Protein AF-A0A957RJM6-F1 (afdb_monomer)

Solvent-accessible surface area (backbone atoms only — not comparable to full-atom values): 5094 Å² total; per-residue (Å²): 131,83,83,79,62,62,68,62,52,51,51,54,53,57,76,40,42,69,60,53,52,50,52,52,52,56,46,71,70,48,80,41,70,94,87,38,44,62,67,43,41,53,55,52,45,53,51,42,52,74,73,62,43,77,42,73,49,69,50,98,86,68,49,74,45,73,37,77,83,85,65,99,74,85,83,88,86,84,135

Secondary structure (DSSP, 8-state):
-PPP-HHHHHHHHHHTHHHHHHHHHHHHHS---TT--HHHHHHHHHHHHHTT-SEEEE-TTS-EEEE----SS------

Mean predicted aligned error: 3.72 Å

pLDDT: mean 94.97, std 6.48, range [54.28, 98.44]

Structure (mmCIF, N/CA/C/O backbone):
data_AF-A0A957RJM6-F1
#
_entry.id   AF-A0A957RJM6-F1
#
loop_
_atom_site.group_PDB
_atom_site.id
_atom_site.type_symbol
_atom_site.label_atom_id
_atom_site.label_alt_id
_atom_site.label_comp_id
_atom_site.label_asym_id
_atom_site.label_entity_id
_atom_site.label_seq_id
_atom_site.pdbx_PDB_ins_code
_atom_site.Cartn_x
_atom_site.Cartn_y
_atom_site.Cartn_z
_atom_site.occupancy
_atom_site.B_iso_or_equiv
_atom_site.auth_seq_id
_atom_site.auth_comp_id
_atom_site.auth_asym_id
_atom_site.auth_atom_id
_atom_site.pdbx_PDB_model_num
ATOM 1 N N . MET A 1 1 ? -24.787 -1.341 13.190 1.00 54.28 1 MET A N 1
ATOM 2 C CA . MET A 1 1 ? -23.427 -0.966 12.752 1.00 54.28 1 MET A CA 1
ATOM 3 C C . MET A 1 1 ? -22.699 -0.474 13.984 1.00 54.28 1 MET A C 1
ATOM 5 O O . MET A 1 1 ? -23.216 0.426 14.632 1.00 54.28 1 MET A O 1
ATOM 9 N N . SER A 1 2 ? -21.602 -1.119 14.375 1.00 71.19 2 SER A N 1
ATOM 10 C CA . SER A 1 2 ? -20.735 -0.606 15.438 1.00 71.19 2 SER A CA 1
ATOM 11 C C . SER A 1 2 ? -20.223 0.777 15.031 1.00 71.19 2 SER A C 1
ATOM 13 O O . SER A 1 2 ? -19.829 0.969 13.880 1.00 71.19 2 SER A O 1
ATOM 15 N N . SER A 1 3 ? -20.280 1.749 15.941 1.00 84.94 3 SER A N 1
ATOM 16 C CA . SER A 1 3 ? -19.669 3.057 15.713 1.00 84.94 3 SER A CA 1
ATOM 17 C C . SER A 1 3 ? -18.162 2.863 15.584 1.00 84.94 3 SER A C 1
ATOM 19 O O . SER A 1 3 ? -17.538 2.309 16.488 1.00 84.94 3 SER A O 1
ATOM 21 N N . VAL A 1 4 ? -17.586 3.285 14.461 1.00 89.44 4 VAL A N 1
ATOM 22 C CA . VAL A 1 4 ? -16.131 3.306 14.289 1.00 89.44 4 VAL A CA 1
ATOM 23 C C . VAL A 1 4 ? -15.559 4.363 15.234 1.00 89.44 4 VAL A C 1
ATOM 25 O O . VAL A 1 4 ? -15.999 5.511 15.203 1.00 89.44 4 VAL A O 1
ATOM 28 N N . ASP A 1 5 ? -14.593 3.982 16.069 1.00 95.19 5 ASP A N 1
ATOM 29 C CA . ASP A 1 5 ? -13.856 4.922 16.913 1.00 95.19 5 ASP A CA 1
ATOM 30 C C . ASP A 1 5 ? -12.787 5.634 16.076 1.00 95.19 5 ASP A C 1
ATOM 32 O O . ASP A 1 5 ? -11.706 5.108 15.808 1.00 95.19 5 ASP A O 1
ATOM 36 N N . ILE A 1 6 ? -13.123 6.840 15.623 1.00 95.62 6 ILE A N 1
ATOM 37 C CA . ILE A 1 6 ? -12.256 7.647 14.760 1.00 95.62 6 ILE A CA 1
ATOM 38 C C . ILE A 1 6 ? -10.976 8.061 15.500 1.00 95.62 6 IL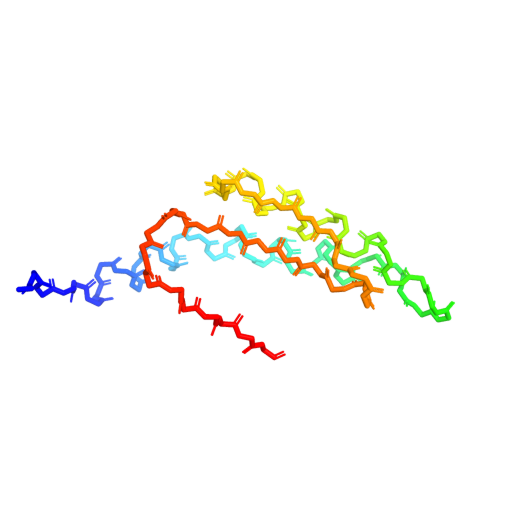E A C 1
ATOM 40 O O . ILE A 1 6 ? -9.909 8.090 14.888 1.00 95.62 6 ILE A O 1
ATOM 44 N N . ALA A 1 7 ? -11.062 8.353 16.801 1.00 96.19 7 ALA A N 1
ATOM 45 C CA . ALA A 1 7 ? -9.916 8.806 17.582 1.00 96.19 7 ALA A CA 1
ATOM 46 C C . ALA A 1 7 ? -8.884 7.682 17.741 1.00 96.19 7 ALA A C 1
ATOM 48 O O . ALA A 1 7 ? -7.690 7.913 17.545 1.00 96.19 7 ALA A O 1
ATOM 49 N N . ALA A 1 8 ? -9.343 6.454 17.999 1.00 96.62 8 ALA A N 1
ATOM 50 C CA . ALA A 1 8 ? -8.468 5.286 18.062 1.00 96.62 8 ALA A CA 1
ATOM 51 C C . ALA A 1 8 ? -7.756 5.017 16.722 1.00 96.62 8 ALA A C 1
ATOM 53 O O . ALA A 1 8 ? -6.557 4.735 16.704 1.00 96.62 8 ALA A O 1
ATOM 54 N N . VAL A 1 9 ? -8.463 5.156 15.591 1.00 95.75 9 VAL A N 1
ATOM 55 C CA . VAL A 1 9 ? -7.857 5.021 14.252 1.00 95.75 9 VAL A CA 1
ATOM 56 C C . VAL A 1 9 ? -6.797 6.099 14.020 1.00 95.75 9 VAL A C 1
ATOM 58 O O . VAL A 1 9 ? -5.693 5.786 13.583 1.00 95.75 9 VAL A O 1
ATOM 61 N N . GLN A 1 10 ? -7.094 7.361 14.341 1.00 96.75 10 GLN A N 1
ATOM 62 C CA . GLN A 1 10 ? -6.140 8.465 14.191 1.00 96.75 10 GLN A CA 1
ATOM 63 C C . GLN A 1 10 ? -4.887 8.270 15.051 1.00 96.75 10 GLN A C 1
ATOM 65 O O . GLN A 1 10 ? -3.780 8.513 14.571 1.00 96.75 10 GLN A O 1
ATOM 70 N N . GLN A 1 11 ? -5.048 7.794 16.288 1.00 97.81 11 GLN A N 1
ATOM 71 C CA . GLN A 1 11 ? -3.923 7.478 17.164 1.00 97.81 11 GLN A CA 1
ATOM 72 C C . GLN A 1 11 ? -3.038 6.380 16.558 1.00 97.81 11 GLN A C 1
ATOM 74 O O . GLN A 1 11 ? -1.830 6.575 16.440 1.00 97.81 11 GLN A O 1
ATOM 79 N N . GLN A 1 12 ? -3.631 5.266 16.117 1.00 96.56 12 GLN A N 1
ATOM 80 C CA . GLN A 1 12 ? -2.894 4.165 15.488 1.00 96.56 12 GLN A CA 1
ATOM 81 C C . GLN A 1 12 ? -2.147 4.607 14.223 1.00 96.56 12 GLN A C 1
ATOM 83 O O . GLN A 1 12 ? -0.987 4.253 14.029 1.00 96.56 12 GLN A O 1
ATOM 88 N N . VAL A 1 13 ? -2.769 5.436 13.378 1.00 96.62 13 VAL A N 1
ATOM 89 C CA . VAL A 1 13 ? -2.094 6.017 12.205 1.00 96.62 13 VAL A CA 1
ATOM 90 C C . VAL A 1 13 ? -0.904 6.885 12.631 1.00 96.62 13 VAL A C 1
ATOM 92 O O . VAL A 1 13 ? 0.164 6.795 12.026 1.00 96.62 13 VAL A O 1
ATOM 95 N N . GLY A 1 14 ? -1.059 7.685 13.691 1.00 97.88 14 GLY A N 1
ATOM 96 C CA . GLY A 1 14 ? 0.020 8.494 14.260 1.00 97.88 14 GLY A CA 1
ATOM 97 C C . GLY A 1 14 ? 1.203 7.657 14.759 1.00 97.88 14 GLY A C 1
ATOM 98 O O . GLY A 1 14 ? 2.351 7.990 14.468 1.00 97.88 14 GLY A O 1
ATOM 99 N N . GLU A 1 15 ? 0.936 6.536 15.433 1.00 98.25 15 GLU A N 1
ATOM 100 C CA . GLU A 1 15 ? 1.959 5.587 15.904 1.00 98.25 15 GLU A CA 1
ATOM 101 C C . GLU A 1 15 ? 2.755 4.951 14.746 1.00 98.25 15 GLU A C 1
ATOM 103 O O . GLU A 1 15 ? 3.926 4.612 14.908 1.00 98.25 15 GLU A O 1
ATOM 108 N N . GLN A 1 16 ? 2.161 4.840 13.553 1.00 97.75 16 GLN A N 1
ATOM 109 C CA . GLN A 1 16 ? 2.812 4.302 12.351 1.00 97.75 1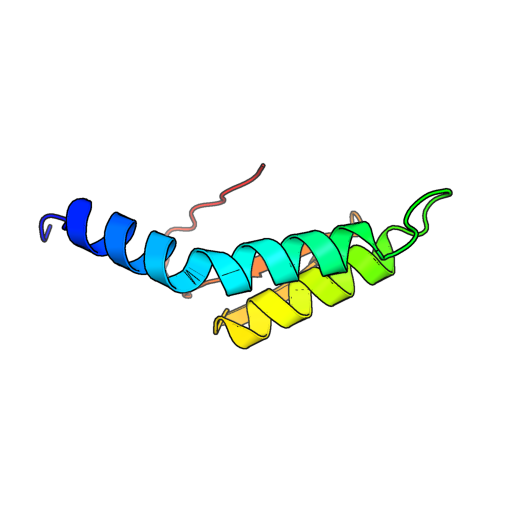6 GLN A CA 1
ATOM 110 C C . GLN A 1 16 ? 3.535 5.359 11.498 1.00 97.75 16 GLN A C 1
ATOM 112 O O . GLN A 1 16 ? 4.081 5.017 10.446 1.00 97.75 16 GLN A O 1
ATOM 117 N N . SER A 1 17 ? 3.576 6.626 11.929 1.00 98.06 17 SER A N 1
ATOM 118 C CA . SER A 1 17 ? 4.109 7.752 11.144 1.00 98.06 17 SER A CA 1
ATOM 119 C C . SER A 1 17 ? 5.508 7.488 10.569 1.00 98.06 17 SER A C 1
ATOM 121 O O . SER A 1 17 ? 5.730 7.660 9.370 1.00 98.06 17 SER A O 1
ATOM 123 N N . GLU A 1 18 ? 6.443 6.978 11.376 1.00 98.31 18 GLU A N 1
ATOM 124 C CA . GLU A 1 18 ? 7.804 6.674 10.908 1.00 98.31 18 GLU A CA 1
ATOM 125 C C . GLU A 1 18 ? 7.827 5.596 9.816 1.00 98.31 18 GLU A C 1
ATOM 127 O O . GLU A 1 18 ? 8.578 5.704 8.844 1.00 98.31 18 GLU A O 1
ATOM 132 N N . THR A 1 19 ? 6.983 4.568 9.945 1.00 97.81 19 THR A N 1
ATOM 133 C CA . THR A 1 19 ? 6.851 3.500 8.947 1.00 97.81 19 THR A CA 1
ATOM 134 C C . THR A 1 19 ? 6.269 4.039 7.644 1.00 97.81 19 THR A C 1
ATOM 136 O O . THR A 1 19 ? 6.798 3.722 6.579 1.00 97.81 19 THR A O 1
ATOM 139 N N . ILE A 1 20 ? 5.241 4.890 7.722 1.00 97.88 20 ILE A N 1
ATOM 140 C CA . ILE A 1 20 ? 4.604 5.523 6.558 1.00 97.88 20 ILE A CA 1
ATOM 141 C C . ILE A 1 20 ? 5.605 6.426 5.826 1.00 97.88 20 ILE A C 1
ATOM 143 O O . ILE A 1 20 ? 5.764 6.325 4.610 1.00 97.88 20 ILE A O 1
ATOM 147 N N . VAL A 1 21 ? 6.329 7.277 6.561 1.00 98.31 21 VAL A N 1
ATOM 148 C CA . VAL A 1 21 ? 7.344 8.171 5.986 1.00 98.31 21 VAL A CA 1
ATOM 149 C C . VAL A 1 21 ? 8.477 7.372 5.345 1.00 98.31 21 VAL A C 1
ATOM 151 O O . VAL A 1 21 ? 8.924 7.717 4.251 1.00 98.31 21 VAL A O 1
ATOM 154 N N . ARG A 1 22 ? 8.942 6.295 5.988 1.00 98.31 22 ARG A N 1
ATOM 155 C CA . ARG A 1 22 ? 9.956 5.405 5.408 1.00 98.31 22 ARG A CA 1
ATOM 156 C C . ARG A 1 22 ? 9.464 4.772 4.106 1.00 98.31 22 ARG A C 1
ATOM 158 O O . ARG A 1 22 ? 10.179 4.856 3.114 1.00 98.31 22 ARG A O 1
ATOM 165 N N . PHE A 1 23 ? 8.250 4.223 4.088 1.00 98.25 23 PHE A N 1
ATOM 166 C CA . PHE A 1 23 ? 7.656 3.636 2.886 1.00 98.25 23 PHE A CA 1
ATOM 167 C C . PHE A 1 23 ? 7.582 4.647 1.732 1.00 98.25 23 PHE A C 1
ATOM 169 O O . PHE A 1 23 ? 8.062 4.365 0.636 1.00 98.25 23 PHE A O 1
ATOM 176 N N . LEU A 1 24 ? 7.083 5.861 1.987 1.00 97.94 24 LEU A N 1
ATOM 177 C CA . LEU A 1 24 ? 7.032 6.913 0.968 1.00 97.94 24 LEU A CA 1
ATOM 178 C C . LEU A 1 24 ? 8.428 7.273 0.437 1.00 97.94 24 LEU A C 1
ATOM 180 O O . LEU A 1 24 ? 8.616 7.437 -0.767 1.00 97.94 24 LEU A O 1
ATOM 184 N N . ARG A 1 25 ? 9.425 7.385 1.322 1.00 98.44 25 ARG A N 1
ATOM 185 C CA . ARG A 1 25 ? 10.808 7.683 0.923 1.00 98.44 25 ARG A CA 1
ATOM 186 C C . ARG A 1 25 ? 11.408 6.586 0.051 1.00 98.44 25 ARG A C 1
ATOM 188 O O . ARG A 1 25 ? 12.130 6.910 -0.886 1.00 98.44 25 ARG A O 1
ATOM 195 N N . GLU A 1 26 ? 11.123 5.323 0.355 1.00 98.25 26 GLU A N 1
ATOM 196 C CA . GLU A 1 26 ? 11.560 4.181 -0.451 1.00 98.25 26 GLU A CA 1
ATOM 197 C C . GLU A 1 26 ? 10.943 4.226 -1.852 1.00 98.25 26 GLU A C 1
ATOM 199 O O . GLU A 1 26 ? 11.675 4.060 -2.823 1.00 98.25 26 GLU A O 1
ATOM 204 N N . LEU A 1 27 ? 9.648 4.549 -1.978 1.00 97.38 27 LEU A N 1
ATOM 205 C CA . LEU A 1 27 ? 9.011 4.748 -3.286 1.00 97.38 27 LEU A CA 1
ATOM 206 C C . LEU A 1 27 ? 9.675 5.882 -4.080 1.00 97.38 27 LEU A C 1
ATOM 208 O O . LEU A 1 27 ? 10.031 5.694 -5.241 1.00 97.38 27 LEU A O 1
ATOM 212 N N . CYS A 1 28 ? 9.893 7.044 -3.457 1.00 96.94 28 CYS A N 1
ATOM 213 C CA . CYS A 1 28 ? 10.512 8.197 -4.119 1.00 96.94 28 CYS A CA 1
ATOM 214 C C . CYS A 1 28 ? 11.979 7.967 -4.517 1.00 96.94 28 CYS A C 1
ATOM 216 O O . CYS A 1 28 ? 12.484 8.645 -5.409 1.00 96.94 28 CYS A O 1
ATOM 218 N N . ALA A 1 29 ? 12.682 7.055 -3.842 1.00 97.38 29 ALA A N 1
ATOM 219 C CA . ALA A 1 29 ? 14.073 6.734 -4.150 1.00 97.38 29 ALA A CA 1
ATOM 220 C C . ALA A 1 29 ? 14.222 5.878 -5.419 1.00 97.38 29 ALA A C 1
ATOM 222 O O . ALA A 1 29 ? 15.323 5.791 -5.966 1.00 97.38 29 ALA A O 1
ATOM 223 N N . ILE A 1 30 ? 13.141 5.248 -5.886 1.00 97.62 30 ILE A N 1
ATOM 224 C CA . ILE A 1 30 ? 13.139 4.388 -7.067 1.00 97.62 30 ILE A CA 1
ATOM 225 C C . ILE A 1 30 ? 13.014 5.259 -8.331 1.00 97.62 30 ILE A C 1
ATOM 227 O O . ILE A 1 30 ? 12.012 5.958 -8.502 1.00 97.62 30 ILE A O 1
ATOM 231 N N . PRO A 1 31 ? 13.987 5.215 -9.261 1.00 95.69 31 PRO A N 1
ATOM 232 C CA . PRO A 1 31 ? 13.871 5.917 -10.536 1.00 95.69 31 PRO A CA 1
ATOM 233 C C . PRO A 1 31 ? 12.717 5.354 -11.374 1.00 95.69 31 PRO A C 1
ATOM 235 O O . PRO A 1 31 ? 12.705 4.165 -11.680 1.00 95.69 31 PRO A O 1
ATOM 238 N N . SER A 1 32 ? 11.782 6.212 -11.787 1.00 94.75 32 SER A N 1
ATOM 239 C CA . SER A 1 32 ? 10.531 5.789 -12.440 1.00 94.75 32 SER A CA 1
ATOM 240 C C . SER A 1 32 ? 10.198 6.499 -13.755 1.00 94.75 32 SER A C 1
ATOM 242 O O . SER A 1 32 ? 9.163 6.238 -14.368 1.00 94.75 32 SER A O 1
ATOM 244 N N . MET A 1 33 ? 11.092 7.370 -14.220 1.00 92.56 33 MET A N 1
ATOM 245 C CA . MET A 1 33 ? 10.946 8.089 -15.487 1.00 92.56 33 MET A CA 1
ATOM 246 C C . MET A 1 33 ? 11.103 7.152 -16.693 1.00 92.56 33 MET A C 1
ATOM 248 O O . MET A 1 33 ? 11.529 6.006 -16.557 1.00 92.56 33 MET A O 1
ATOM 252 N N . ASP A 1 34 ? 10.774 7.644 -17.889 1.00 91.19 34 ASP A N 1
ATOM 253 C CA . ASP A 1 34 ? 10.970 6.923 -19.155 1.00 91.19 34 ASP A CA 1
ATOM 254 C C . ASP A 1 34 ? 10.307 5.533 -19.180 1.00 91.19 34 ASP A C 1
ATOM 256 O O . ASP A 1 34 ? 10.890 4.549 -19.634 1.00 91.19 34 ASP A O 1
ATOM 260 N N . SER A 1 35 ? 9.069 5.450 -18.681 1.00 88.31 35 SER A N 1
ATOM 261 C CA . SER A 1 35 ? 8.279 4.208 -18.575 1.00 88.31 35 SER A CA 1
ATOM 262 C C . SER A 1 35 ? 8.859 3.149 -17.624 1.00 88.31 35 SER A C 1
ATOM 264 O O . SER A 1 35 ? 8.521 1.972 -17.729 1.00 88.31 35 SER A O 1
ATOM 266 N N . LYS A 1 36 ? 9.698 3.544 -16.658 1.00 91.19 36 LYS A N 1
ATOM 267 C CA . LYS A 1 36 ? 10.299 2.641 -15.658 1.00 91.19 36 LYS A CA 1
ATOM 268 C C . LYS A 1 36 ? 9.536 2.620 -14.334 1.00 91.19 36 LYS A C 1
ATOM 270 O O . LYS A 1 36 ? 10.134 2.430 -13.285 1.00 91.19 36 LYS A O 1
ATOM 275 N N . ILE A 1 37 ? 8.220 2.818 -14.358 1.00 94.12 37 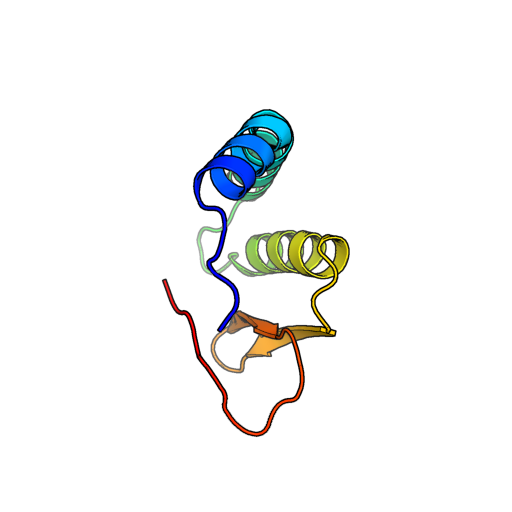ILE A N 1
ATOM 276 C CA . ILE A 1 37 ? 7.400 2.865 -13.136 1.00 94.12 37 ILE A CA 1
ATOM 277 C C . ILE A 1 37 ? 7.248 1.493 -12.451 1.00 94.12 37 ILE A C 1
ATOM 279 O O . ILE A 1 37 ? 6.974 1.439 -11.257 1.00 94.12 37 ILE A O 1
ATOM 283 N N . GLY A 1 38 ? 7.478 0.389 -13.174 1.00 95.56 38 GLY A N 1
ATOM 284 C CA . GLY A 1 38 ? 7.291 -0.988 -12.686 1.00 95.56 38 GLY A CA 1
ATOM 285 C C . GLY A 1 38 ? 7.881 -1.272 -11.294 1.00 95.56 38 GLY A C 1
ATOM 286 O O . GLY A 1 38 ? 7.123 -1.678 -10.415 1.00 95.56 38 GLY A O 1
ATOM 287 N N . PRO A 1 39 ? 9.170 -0.976 -11.033 1.00 97.19 39 PRO A N 1
ATOM 288 C CA . PRO A 1 39 ? 9.784 -1.199 -9.722 1.00 97.19 39 PRO A CA 1
ATOM 289 C C . PRO A 1 39 ? 9.138 -0.414 -8.566 1.00 97.19 39 PRO A C 1
ATOM 291 O O . PRO A 1 39 ? 9.134 -0.884 -7.431 1.00 97.19 39 PRO A O 1
ATOM 294 N N . VAL A 1 40 ? 8.547 0.762 -8.829 1.00 97.62 40 VAL A N 1
ATOM 295 C CA . VAL A 1 40 ? 7.768 1.498 -7.810 1.00 97.62 40 VAL A CA 1
ATOM 296 C C . VAL A 1 40 ? 6.518 0.705 -7.441 1.00 97.62 40 VAL A C 1
ATOM 298 O O . VAL A 1 40 ? 6.196 0.565 -6.262 1.00 97.62 40 VAL A O 1
ATOM 301 N N . GLY A 1 41 ? 5.837 0.154 -8.450 1.00 97.06 41 GLY A N 1
ATOM 302 C CA . GLY A 1 41 ? 4.690 -0.725 -8.254 1.00 97.06 41 GLY A CA 1
ATOM 303 C C . GLY A 1 41 ? 5.056 -1.989 -7.479 1.00 97.06 41 GLY A C 1
ATOM 304 O O . GLY A 1 41 ? 4.358 -2.341 -6.536 1.00 97.06 41 GLY A O 1
ATOM 305 N N . GLU A 1 42 ? 6.183 -2.629 -7.796 1.00 97.88 42 GLU A N 1
ATOM 306 C CA . GLU A 1 42 ? 6.675 -3.805 -7.063 1.00 97.88 42 GLU A CA 1
ATOM 307 C C . GLU A 1 42 ? 6.886 -3.485 -5.578 1.00 97.88 42 GLU A C 1
ATOM 309 O O . GLU A 1 42 ? 6.360 -4.191 -4.715 1.00 97.88 42 GLU A O 1
ATOM 314 N N . ARG A 1 43 ? 7.543 -2.358 -5.264 1.00 98.12 43 ARG A N 1
ATOM 315 C CA . ARG A 1 43 ? 7.719 -1.920 -3.873 1.00 98.12 43 ARG A CA 1
ATOM 316 C C . ARG A 1 43 ? 6.386 -1.626 -3.186 1.00 98.12 43 ARG A C 1
ATOM 318 O O . ARG A 1 43 ? 6.219 -1.975 -2.017 1.00 98.12 43 ARG A O 1
ATOM 325 N N . ALA A 1 44 ? 5.430 -1.005 -3.876 1.00 97.62 44 ALA A N 1
ATOM 326 C CA . ALA A 1 44 ? 4.097 -0.779 -3.322 1.00 97.62 44 ALA A CA 1
ATOM 327 C C . ALA A 1 44 ? 3.388 -2.109 -3.009 1.00 97.62 44 ALA A C 1
ATOM 329 O O . ALA A 1 44 ? 2.854 -2.283 -1.913 1.00 97.62 44 ALA A O 1
ATOM 330 N N . GLN A 1 45 ? 3.459 -3.080 -3.923 1.00 98.12 45 GLN A N 1
ATOM 331 C CA . GLN A 1 45 ? 2.886 -4.414 -3.740 1.00 98.12 45 GLN A CA 1
ATOM 332 C C . GLN A 1 45 ? 3.508 -5.174 -2.564 1.00 98.12 45 GLN A C 1
ATOM 334 O O . GLN A 1 45 ? 2.790 -5.868 -1.844 1.00 98.12 45 GLN A O 1
ATOM 339 N N . GLU A 1 46 ? 4.815 -5.038 -2.326 1.00 98.19 46 GLU A N 1
ATOM 340 C CA . GLU A 1 46 ? 5.469 -5.606 -1.140 1.00 98.19 46 GLU A CA 1
ATO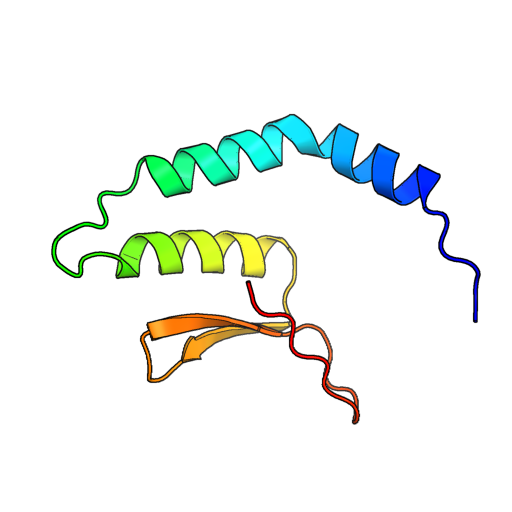M 341 C C . GLU A 1 46 ? 4.861 -5.071 0.165 1.00 98.19 46 GLU A C 1
ATOM 343 O O . GLU A 1 46 ? 4.603 -5.851 1.086 1.00 98.19 46 GLU A O 1
ATOM 348 N N . GLU A 1 47 ? 4.565 -3.766 0.244 1.00 98.12 47 GLU A N 1
ATOM 349 C CA . GLU A 1 47 ? 3.913 -3.192 1.428 1.00 98.12 47 GLU A CA 1
ATOM 350 C C . GLU A 1 47 ? 2.478 -3.706 1.578 1.00 98.12 47 GLU A C 1
ATOM 352 O O . GLU A 1 47 ? 2.073 -4.069 2.680 1.00 98.12 47 GLU A O 1
ATOM 357 N N . MET A 1 48 ? 1.724 -3.827 0.479 1.00 97.75 48 MET A N 1
ATOM 358 C CA . MET A 1 48 ? 0.367 -4.394 0.509 1.00 97.75 48 MET A CA 1
ATOM 359 C C . MET A 1 48 ? 0.368 -5.838 1.028 1.00 97.75 48 MET A C 1
ATOM 361 O O . MET A 1 48 ? -0.450 -6.194 1.876 1.00 97.75 48 MET A O 1
ATOM 365 N N . ARG A 1 49 ? 1.322 -6.669 0.586 1.00 98.12 49 ARG A N 1
ATOM 366 C CA . ARG A 1 49 ? 1.475 -8.046 1.091 1.00 98.12 49 ARG A CA 1
ATOM 367 C C . ARG A 1 49 ? 1.819 -8.061 2.580 1.00 98.12 49 ARG A C 1
ATOM 369 O O . ARG A 1 49 ? 1.232 -8.834 3.330 1.00 98.12 49 ARG A O 1
ATOM 376 N N . LYS A 1 50 ? 2.722 -7.184 3.028 1.00 97.12 50 LYS A N 1
ATOM 377 C CA . LYS A 1 50 ? 3.088 -7.035 4.447 1.00 97.12 50 LYS A CA 1
ATOM 378 C C . LYS A 1 50 ? 1.907 -6.588 5.319 1.00 97.12 50 LYS A C 1
ATOM 380 O O . LYS A 1 50 ? 1.808 -7.021 6.463 1.00 97.12 50 LYS A O 1
ATOM 385 N N . LEU A 1 51 ? 1.015 -5.754 4.784 1.00 96.38 51 LEU A N 1
ATOM 386 C CA . LEU A 1 51 ? -0.218 -5.314 5.448 1.00 96.38 51 LEU A CA 1
ATOM 387 C C . LEU A 1 51 ? -1.332 -6.376 5.438 1.00 96.38 51 LEU A C 1
ATOM 389 O O . LEU A 1 51 ? -2.372 -6.161 6.055 1.00 96.38 51 LEU A O 1
ATOM 393 N N . GLY A 1 52 ? -1.119 -7.517 4.774 1.00 97.56 52 GLY A N 1
ATOM 394 C CA . GLY A 1 52 ? -2.055 -8.640 4.780 1.00 97.56 52 GLY A CA 1
ATOM 395 C C . GLY A 1 52 ? -3.202 -8.512 3.779 1.00 97.56 52 GLY A C 1
ATOM 396 O O . GLY A 1 52 ? -4.287 -9.020 4.042 1.00 97.56 52 GLY A O 1
ATOM 397 N N . PHE A 1 53 ? -2.987 -7.837 2.646 1.00 98.00 53 PHE A N 1
ATOM 398 C CA . PHE A 1 53 ? -3.935 -7.887 1.530 1.00 98.00 53 PHE A CA 1
ATOM 399 C C . PHE A 1 53 ? -4.055 -9.325 0.999 1.00 98.00 53 PHE A C 1
ATOM 401 O O . PHE A 1 53 ? -3.049 -10.027 0.874 1.00 98.00 53 PHE A O 1
ATOM 408 N N . ASP A 1 54 ? -5.275 -9.747 0.656 1.00 97.69 54 ASP A N 1
ATOM 409 C CA . ASP A 1 54 ? -5.563 -11.117 0.209 1.00 97.69 54 ASP A CA 1
ATOM 410 C C . ASP A 1 54 ? -5.023 -11.388 -1.201 1.00 97.69 54 ASP A C 1
ATOM 412 O O . ASP A 1 54 ? -4.499 -12.464 -1.489 1.00 97.69 54 ASP A O 1
ATOM 416 N N . GLU A 1 55 ? -5.133 -10.398 -2.087 1.00 97.62 55 GLU A N 1
ATOM 417 C CA . GLU A 1 55 ? -4.621 -10.457 -3.455 1.00 97.62 55 GLU A CA 1
ATOM 418 C C . GLU A 1 55 ? -3.886 -9.157 -3.779 1.00 97.62 55 GLU A C 1
ATOM 420 O O . GLU A 1 55 ? -4.326 -8.076 -3.383 1.00 97.62 55 GLU A O 1
ATOM 425 N N . VAL A 1 56 ? -2.773 -9.264 -4.508 1.00 98.06 56 VAL A N 1
ATOM 426 C CA . VAL A 1 56 ? -1.955 -8.128 -4.949 1.00 98.06 56 VAL A CA 1
ATOM 427 C C . VAL A 1 56 ? -1.359 -8.455 -6.319 1.00 98.06 56 VAL A C 1
ATOM 429 O O . VAL A 1 56 ? -0.640 -9.457 -6.441 1.00 98.06 56 VAL A O 1
ATOM 432 N N . TRP A 1 57 ? -1.661 -7.647 -7.338 1.00 97.69 57 TRP A N 1
ATOM 433 C CA . TRP A 1 57 ? -1.249 -7.887 -8.727 1.00 97.69 57 TRP A CA 1
ATOM 434 C C . TRP A 1 57 ? -1.127 -6.592 -9.546 1.00 97.69 57 TRP A C 1
ATOM 436 O O . TRP A 1 57 ? -1.617 -5.536 -9.145 1.00 97.69 57 TRP A O 1
ATOM 446 N N . PHE A 1 58 ? -0.487 -6.693 -10.716 1.00 97.38 58 PHE A N 1
ATOM 447 C CA . PHE A 1 58 ? -0.565 -5.671 -11.760 1.00 97.38 58 PHE A CA 1
ATOM 448 C C . PHE A 1 58 ? -1.730 -5.956 -12.702 1.00 97.38 58 PHE A C 1
ATOM 450 O O . PHE A 1 58 ? -1.824 -7.065 -13.235 1.00 97.38 58 PHE A O 1
ATOM 457 N N . ASP A 1 59 ? -2.595 -4.974 -12.938 1.00 95.44 59 ASP A N 1
ATOM 458 C CA . ASP A 1 59 ? -3.622 -5.104 -13.971 1.00 95.44 59 ASP A CA 1
ATOM 459 C C . ASP A 1 59 ? -3.037 -4.968 -15.392 1.00 95.44 59 ASP A C 1
ATOM 461 O O . ASP A 1 59 ? -1.846 -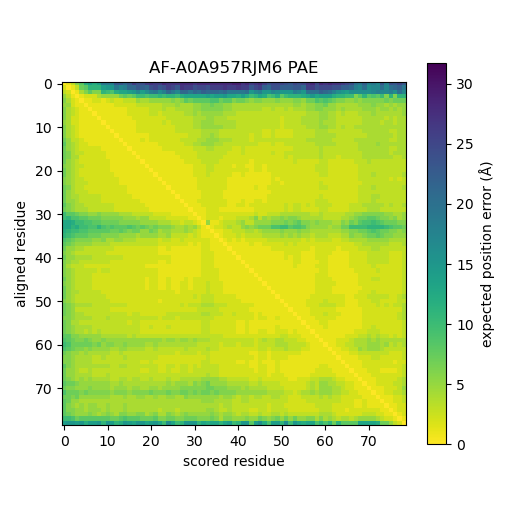4.720 -15.593 1.00 95.44 59 ASP A O 1
ATOM 465 N N . SER A 1 60 ? -3.885 -5.123 -16.412 1.00 93.88 60 SER A N 1
ATOM 466 C CA . SER A 1 60 ? -3.468 -5.020 -17.816 1.00 93.88 60 SER A CA 1
ATOM 467 C C . SER A 1 60 ? -2.960 -3.634 -18.225 1.00 93.88 60 SER A C 1
ATOM 469 O O . SER A 1 60 ? -2.337 -3.508 -19.276 1.00 93.88 60 SER A O 1
ATOM 471 N N . MET A 1 61 ? -3.260 -2.596 -17.443 1.00 91.88 61 MET A N 1
ATOM 472 C CA . MET A 1 61 ? -2.827 -1.219 -17.683 1.00 91.88 61 MET A CA 1
ATOM 473 C C . MET A 1 61 ? -1.538 -0.879 -16.920 1.00 91.88 61 MET A C 1
ATOM 475 O O . MET A 1 61 ? -0.958 0.178 -17.157 1.00 91.88 61 MET A O 1
ATOM 479 N N . GLY A 1 62 ? -1.062 -1.780 -16.053 1.00 91.44 62 GLY A N 1
ATOM 480 C CA . GLY A 1 62 ? 0.132 -1.595 -15.232 1.00 91.44 62 GLY A CA 1
ATOM 481 C C . GLY A 1 62 ? -0.143 -0.970 -13.863 1.00 91.44 62 GLY A C 1
ATOM 482 O O . GLY A 1 62 ? 0.808 -0.611 -13.167 1.00 91.44 62 GLY A O 1
ATOM 483 N N . ASN A 1 63 ? -1.407 -0.854 -13.447 1.00 94.69 63 ASN A N 1
ATOM 484 C CA . ASN A 1 63 ? -1.743 -0.363 -12.114 1.00 94.69 63 ASN A CA 1
ATOM 485 C C . ASN A 1 63 ? -1.428 -1.425 -11.064 1.00 94.69 63 ASN A C 1
ATOM 487 O O . ASN A 1 63 ? -1.636 -2.617 -11.287 1.00 94.69 63 ASN A O 1
ATOM 491 N N . THR A 1 64 ? -0.975 -0.988 -9.891 1.00 96.44 64 THR A N 1
ATOM 492 C CA . THR A 1 64 ? -0.884 -1.856 -8.714 1.00 96.44 64 THR A CA 1
ATOM 493 C C . THR A 1 64 ? -2.250 -1.945 -8.052 1.00 96.44 64 THR A C 1
ATOM 495 O O . THR A 1 64 ? -2.767 -0.944 -7.566 1.00 96.44 64 THR A O 1
ATOM 498 N N . VAL A 1 65 ? -2.820 -3.147 -8.021 1.00 97.00 65 VAL A N 1
ATOM 499 C CA . VAL A 1 65 ? -4.135 -3.408 -7.437 1.00 97.00 65 VAL A CA 1
ATOM 500 C C . VAL A 1 65 ? -3.982 -4.350 -6.255 1.00 97.00 65 VAL A C 1
ATOM 502 O O . VAL A 1 65 ? -3.231 -5.327 -6.311 1.00 97.00 65 VAL A O 1
ATOM 505 N N . GLY A 1 66 ? -4.719 -4.066 -5.184 1.00 97.12 66 GLY A N 1
ATOM 506 C CA . GLY A 1 66 ? -4.843 -4.972 -4.054 1.00 97.12 66 GLY A CA 1
ATOM 507 C C . GLY A 1 66 ? -6.285 -5.130 -3.606 1.00 97.12 66 GLY A C 1
ATOM 508 O O . GLY A 1 66 ? -7.110 -4.229 -3.757 1.00 97.12 66 GLY A O 1
ATOM 509 N N . ARG A 1 67 ? -6.579 -6.298 -3.041 1.00 97.19 67 ARG A N 1
ATOM 510 C CA . ARG A 1 67 ? -7.905 -6.675 -2.560 1.00 97.19 67 ARG A CA 1
ATOM 511 C C . ARG A 1 67 ? -7.860 -7.071 -1.091 1.00 97.19 67 ARG A C 1
ATOM 513 O O . ARG A 1 67 ? -6.944 -7.766 -0.661 1.00 97.19 67 ARG A O 1
ATOM 520 N N . ILE A 1 68 ? -8.897 -6.669 -0.362 1.00 97.31 68 ILE A N 1
ATOM 521 C CA . ILE A 1 68 ? -9.192 -7.135 0.993 1.00 97.31 68 ILE A CA 1
ATOM 522 C C . ILE A 1 68 ? -10.624 -7.681 0.997 1.00 97.31 68 ILE A C 1
ATOM 524 O O . ILE A 1 68 ? -11.575 -6.973 0.656 1.00 97.31 68 ILE A O 1
ATOM 528 N N . GLY A 1 69 ? -10.778 -8.940 1.384 1.00 96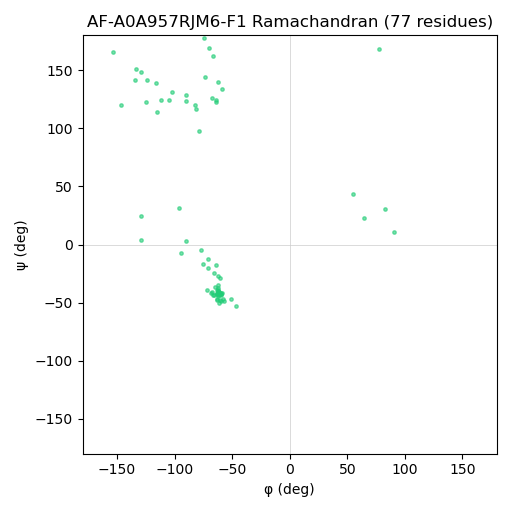.19 69 GLY A N 1
ATOM 529 C CA . GLY A 1 69 ? -12.030 -9.677 1.456 1.00 96.19 69 GLY A CA 1
ATOM 530 C C . GLY A 1 69 ? -12.563 -10.187 0.111 1.00 96.19 69 GLY A C 1
ATOM 531 O O . GLY A 1 69 ? -12.146 -9.804 -0.981 1.00 96.19 69 GLY A O 1
ATOM 532 N N . ASN A 1 70 ? -13.570 -11.057 0.197 1.00 95.88 70 ASN A N 1
ATOM 533 C CA . ASN A 1 70 ? -14.213 -11.738 -0.934 1.00 95.88 70 ASN A CA 1
ATOM 534 C C . ASN A 1 70 ? -15.752 -11.620 -0.913 1.00 95.88 70 ASN A C 1
ATOM 536 O O . ASN A 1 70 ? -16.458 -12.468 -1.459 1.00 95.88 70 ASN A O 1
ATOM 540 N N . GLY A 1 71 ? -16.279 -10.574 -0.267 1.00 95.94 71 GLY A N 1
ATOM 541 C CA . GLY A 1 71 ? -17.718 -10.358 -0.117 1.00 95.94 71 GLY A CA 1
ATOM 542 C C . GLY A 1 71 ? -18.453 -10.070 -1.439 1.00 95.94 71 GLY A C 1
ATOM 543 O O . GLY A 1 7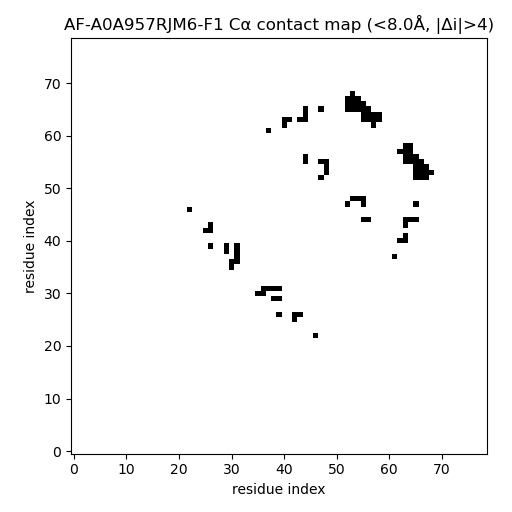1 ? -17.837 -9.662 -2.423 1.00 95.94 71 GLY A O 1
ATOM 544 N N . PRO A 1 72 ? -19.793 -10.218 -1.467 1.00 96.56 72 PRO A N 1
ATOM 545 C CA . PRO A 1 72 ? -20.603 -10.054 -2.681 1.00 96.56 72 PRO A CA 1
ATOM 546 C C . PRO A 1 72 ? -20.715 -8.598 -3.161 1.00 96.56 72 PRO A C 1
ATOM 548 O O . PRO A 1 72 ? -21.188 -8.345 -4.266 1.00 96.56 72 PRO A O 1
ATOM 551 N N . ARG A 1 73 ? -20.318 -7.629 -2.328 1.00 96.62 73 ARG A N 1
ATOM 552 C CA . ARG A 1 73 ? -20.265 -6.208 -2.675 1.00 96.62 73 ARG A CA 1
ATOM 553 C C . ARG A 1 73 ? -18.811 -5.770 -2.733 1.00 96.62 73 ARG A C 1
ATOM 555 O O . ARG A 1 73 ? -18.096 -5.908 -1.747 1.00 96.62 73 ARG A O 1
ATOM 562 N N . ILE A 1 74 ? -18.421 -5.212 -3.872 1.00 95.69 74 ILE A N 1
ATOM 563 C CA . ILE A 1 74 ? -17.075 -4.700 -4.119 1.00 95.69 74 ILE A CA 1
ATOM 564 C C . ILE A 1 74 ? -17.116 -3.180 -3.995 1.00 95.69 74 ILE A C 1
ATOM 566 O O . ILE A 1 74 ? -17.989 -2.535 -4.578 1.00 95.69 74 ILE A O 1
ATOM 570 N N . LEU A 1 75 ? -16.183 -2.623 -3.227 1.00 95.94 75 LEU A N 1
ATOM 571 C CA . LEU A 1 75 ? -15.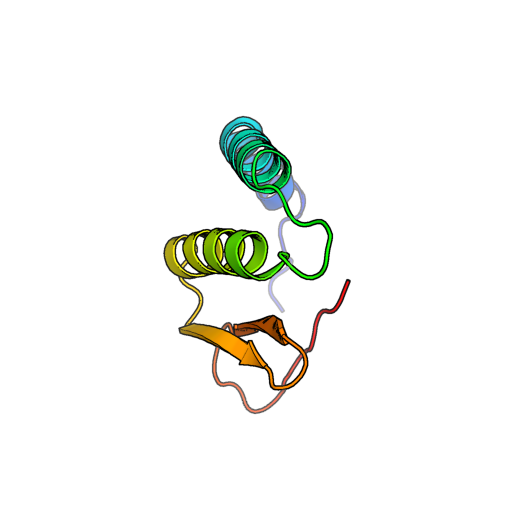938 -1.191 -3.154 1.00 95.94 75 LEU A CA 1
ATOM 572 C C . LEU A 1 75 ? -14.538 -0.932 -3.699 1.00 95.94 75 LEU A C 1
ATOM 574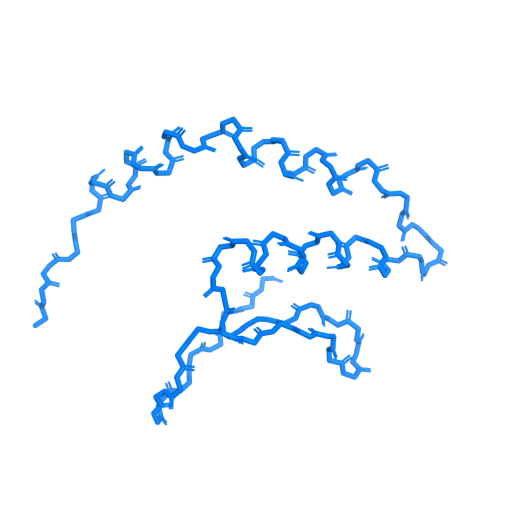 O O . LEU A 1 75 ? -13.559 -1.400 -3.123 1.00 95.94 75 LEU A O 1
ATOM 578 N N . LEU A 1 76 ? -14.468 -0.237 -4.831 1.00 94.06 76 LEU A N 1
ATOM 579 C CA . LEU A 1 76 ? -13.209 0.177 -5.432 1.00 94.06 76 LEU A CA 1
ATOM 580 C C . LEU A 1 76 ? -12.835 1.547 -4.869 1.00 94.06 76 LEU A C 1
ATOM 582 O O . LEU A 1 76 ? -13.620 2.490 -4.975 1.00 94.06 76 LEU A O 1
ATOM 586 N N . TYR A 1 77 ? -11.648 1.634 -4.281 1.00 92.12 77 TYR A N 1
ATOM 587 C CA . TYR A 1 77 ? -11.014 2.898 -3.937 1.00 92.12 77 TYR A CA 1
ATOM 588 C C . TYR A 1 77 ? -9.901 3.144 -4.942 1.00 92.12 77 TYR A C 1
ATOM 590 O O . TYR A 1 77 ? -9.032 2.291 -5.105 1.00 92.12 77 TYR A O 1
ATOM 598 N N . ASP A 1 78 ? -9.963 4.291 -5.602 1.00 88.94 78 ASP A N 1
ATOM 599 C CA . ASP A 1 78 ? -8.995 4.725 -6.602 1.00 88.94 78 ASP A CA 1
ATOM 600 C C . ASP A 1 78 ? -8.532 6.147 -6.253 1.00 88.94 78 ASP A C 1
ATOM 602 O O . ASP A 1 78 ? -9.297 6.902 -5.635 1.00 88.94 78 ASP A O 1
ATOM 606 N N . SER A 1 79 ? -7.284 6.481 -6.579 1.00 73.56 79 SER A N 1
ATOM 607 C CA . SER A 1 79 ? -6.612 7.734 -6.190 1.00 73.56 79 SER A CA 1
ATOM 608 C C . SER A 1 79 ? -6.131 8.529 -7.389 1.00 73.56 79 SER A C 1
ATOM 610 O O . SER A 1 79 ? -5.476 7.899 -8.245 1.00 73.56 79 SER A O 1
#

Sequence (79 aa):
MSSVDIAAVQQQVGEQSETIVRFLRELCAIPSMDSKIGPVGERAQEEMRKLGFDEVWFDSMGNTVGRIGNGPRILLYDS

Nearest PDB structures (foldseek):
  9c3c-assembly1_b  TM=2.393E-01  e=6.517E+00  Oryctolagus cuniculus

Foldseek 3Di:
DPDDPPVVVVVVVVVCVVVVVVLVVVLVVDDCPPNNNLVSLVSVQVVCVVVPFPDWDQDPVRDTDTHDDDDPDDDDDDD

Radius of gyration: 15.25 Å; Cα contacts (8 Å, |Δi|>4): 51; chains: 1; bounding box: 38×20×37 Å